Protein AF-A0A4Y3QQE5-F1 (afdb_monomer)

Organism: Microbacterium testaceum (NCBI:txid2033)

Foldseek 3Di:
DVVVVVVVVVVVVVVVVVPPPPPPDDPVNVVVVVVLVCLVVLNDWDWDWDADPPPRDTPDIDTASWHWDDDDQKIWIWHDPDPQFIWIWMWGDDPVDIDIDTDDGGDRDDPPDDDDDDDDDDPPPDDDDDDDDD

Radius of gyration: 28.31 Å; Cα contacts (8 Å, |Δi|>4): 143; chains: 1; bounding box: 51×62×98 Å

Structure (mmCIF, N/CA/C/O backbone):
data_AF-A0A4Y3QQE5-F1
#
_entry.id   AF-A0A4Y3QQE5-F1
#
loop_
_atom_site.group_PDB
_atom_site.id
_atom_site.type_symbol
_atom_site.label_atom_id
_atom_site.label_alt_id
_atom_site.label_comp_id
_atom_site.label_asym_id
_atom_site.label_entity_id
_atom_site.label_seq_id
_atom_site.pdbx_PDB_ins_code
_atom_site.Cartn_x
_atom_site.Cartn_y
_atom_site.Cartn_z
_atom_site.occupancy
_atom_site.B_iso_or_equiv
_atom_site.auth_seq_id
_atom_site.auth_comp_id
_atom_site.auth_asym_id
_atom_site.auth_atom_id
_atom_site.pdbx_PDB_model_num
ATOM 1 N N . MET A 1 1 ? 15.445 -38.965 51.212 1.00 48.59 1 MET A N 1
ATOM 2 C CA . MET A 1 1 ? 15.054 -37.531 51.190 1.00 48.59 1 MET A CA 1
ATOM 3 C C . MET A 1 1 ? 15.769 -36.702 50.118 1.00 48.59 1 MET A C 1
ATOM 5 O O . MET A 1 1 ? 15.075 -35.982 49.421 1.00 48.59 1 MET A O 1
ATOM 9 N N . LYS A 1 2 ? 17.092 -36.829 49.907 1.00 47.38 2 LYS A N 1
ATOM 10 C CA . LYS A 1 2 ? 17.866 -36.005 48.943 1.00 47.38 2 LYS A CA 1
ATOM 11 C C . LYS A 1 2 ? 17.430 -36.105 47.463 1.00 47.38 2 LYS A C 1
ATOM 13 O O . LYS A 1 2 ? 17.567 -35.138 46.723 1.00 47.38 2 LYS A O 1
ATOM 18 N N . THR A 1 3 ? 16.889 -37.243 47.025 1.00 49.03 3 THR A N 1
ATOM 19 C CA . THR A 1 3 ? 16.492 -37.480 45.620 1.00 49.03 3 THR A CA 1
ATOM 20 C C . THR A 1 3 ? 15.175 -36.794 45.242 1.00 49.03 3 THR A C 1
ATOM 22 O O . THR A 1 3 ? 15.044 -36.302 44.128 1.00 49.03 3 THR A O 1
ATOM 25 N N . ARG A 1 4 ? 14.225 -36.675 46.184 1.00 51.00 4 ARG A N 1
ATOM 26 C CA . ARG A 1 4 ? 12.949 -35.965 45.967 1.00 51.00 4 ARG A CA 1
ATOM 27 C C . ARG A 1 4 ? 13.154 -34.448 45.847 1.00 51.00 4 ARG A C 1
ATOM 29 O O . ARG A 1 4 ? 12.500 -33.808 45.036 1.00 51.00 4 ARG A O 1
ATOM 36 N N . THR A 1 5 ? 14.133 -33.899 46.570 1.00 51.34 5 THR A N 1
ATOM 37 C CA . THR A 1 5 ? 14.541 -32.486 46.482 1.00 51.34 5 THR A CA 1
ATOM 38 C C . THR A 1 5 ? 15.131 -32.130 45.110 1.00 51.34 5 THR A C 1
ATOM 40 O O . THR A 1 5 ? 14.881 -31.043 44.603 1.00 51.34 5 THR A O 1
ATOM 43 N N . ARG A 1 6 ? 15.870 -33.051 44.467 1.00 51.97 6 ARG A N 1
ATOM 44 C CA . ARG A 1 6 ? 16.460 -32.833 43.129 1.00 51.97 6 ARG A CA 1
ATOM 45 C C . ARG A 1 6 ? 15.426 -32.856 41.997 1.00 51.97 6 ARG A C 1
ATOM 47 O O . ARG A 1 6 ? 15.574 -32.103 41.041 1.00 51.97 6 ARG A O 1
ATOM 54 N N . ILE A 1 7 ? 14.380 -33.676 42.128 1.00 57.41 7 ILE A N 1
ATOM 55 C CA . ILE A 1 7 ? 13.260 -33.744 41.169 1.00 57.41 7 ILE A CA 1
ATOM 56 C C . ILE A 1 7 ? 12.373 -32.493 41.283 1.00 57.41 7 ILE A C 1
ATOM 58 O O . ILE A 1 7 ? 11.970 -31.916 40.278 1.00 57.41 7 ILE A O 1
ATOM 62 N N . ALA A 1 8 ? 12.133 -32.008 42.505 1.00 55.97 8 ALA A N 1
ATOM 63 C CA . ALA A 1 8 ? 11.410 -30.754 42.719 1.00 55.97 8 ALA A CA 1
ATOM 64 C C . ALA A 1 8 ? 12.169 -29.536 42.152 1.00 55.97 8 ALA A C 1
ATOM 66 O O . ALA A 1 8 ? 11.562 -28.658 41.545 1.00 55.97 8 ALA A O 1
ATOM 67 N N . ALA A 1 9 ? 13.501 -29.510 42.285 1.00 55.84 9 ALA A N 1
ATOM 68 C CA . ALA A 1 9 ? 14.339 -28.431 41.759 1.00 55.84 9 ALA A CA 1
ATOM 69 C C . ALA A 1 9 ? 14.387 -28.384 40.218 1.00 55.84 9 ALA A C 1
ATOM 71 O O . ALA A 1 9 ? 14.495 -27.307 39.641 1.00 55.84 9 ALA A O 1
ATOM 72 N N . THR A 1 10 ? 14.269 -29.531 39.541 1.00 57.06 10 THR A N 1
ATOM 73 C CA . THR A 1 10 ? 14.246 -29.603 38.067 1.00 57.06 10 THR A CA 1
ATOM 74 C C . THR A 1 10 ? 12.882 -29.227 37.486 1.00 57.06 10 THR A C 1
ATOM 76 O O . THR A 1 10 ? 12.829 -28.528 36.478 1.00 57.06 10 THR A O 1
ATOM 79 N N . LEU A 1 11 ? 11.779 -29.588 38.149 1.00 55.69 11 LEU A N 1
ATOM 80 C CA . LEU A 1 11 ? 10.429 -29.155 37.756 1.00 55.69 11 LEU A CA 1
ATOM 81 C C . LEU A 1 11 ? 10.204 -27.648 37.965 1.00 55.69 11 LEU A C 1
ATOM 83 O O . LEU A 1 11 ? 9.584 -26.999 37.126 1.00 55.69 11 LEU A O 1
ATOM 87 N N . ALA A 1 12 ? 10.759 -27.071 39.035 1.00 56.34 12 ALA A N 1
ATOM 88 C CA . ALA A 1 12 ? 10.706 -25.627 39.267 1.00 56.34 12 ALA A CA 1
ATOM 89 C C . ALA A 1 12 ? 11.510 -24.833 38.218 1.00 56.34 12 ALA A C 1
ATOM 91 O O . ALA A 1 12 ? 11.073 -23.768 37.789 1.00 56.34 12 ALA A O 1
ATOM 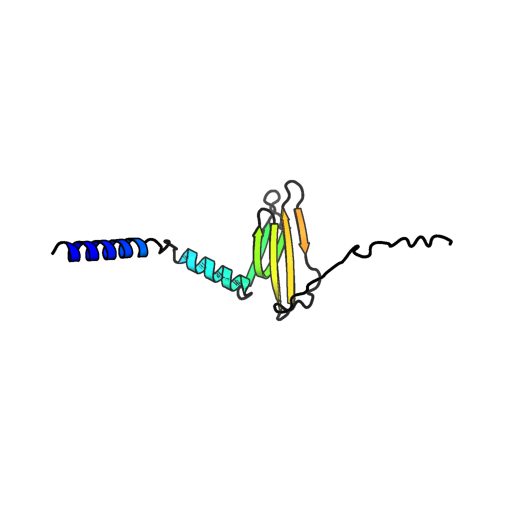92 N N . ALA A 1 13 ? 12.643 -25.366 37.748 1.00 55.91 13 ALA A N 1
ATOM 93 C CA . ALA A 1 13 ? 13.445 -24.730 36.702 1.00 55.91 13 ALA A CA 1
ATOM 94 C C . ALA A 1 13 ? 12.735 -24.707 35.332 1.00 55.91 13 ALA A C 1
ATOM 96 O O . ALA A 1 13 ? 12.831 -23.710 34.620 1.00 55.91 13 ALA A O 1
ATOM 97 N N . LEU A 1 14 ? 11.967 -25.750 34.978 1.00 56.00 14 LEU A N 1
ATOM 98 C CA . LEU A 1 14 ? 11.159 -25.749 33.748 1.00 56.00 14 LEU A CA 1
ATOM 99 C C . LEU A 1 14 ? 9.959 -24.790 33.815 1.00 56.00 14 LEU A C 1
ATOM 101 O O . LEU A 1 14 ? 9.607 -24.193 32.800 1.00 56.00 14 LEU A O 1
ATOM 105 N N . ALA A 1 15 ? 9.353 -24.598 34.990 1.00 55.66 15 ALA A N 1
ATOM 106 C CA . ALA A 1 15 ? 8.249 -23.649 35.157 1.00 55.66 15 ALA A CA 1
ATOM 107 C C . ALA A 1 15 ? 8.706 -22.183 35.011 1.00 55.66 15 ALA A C 1
ATOM 109 O O . ALA A 1 15 ? 7.985 -21.364 34.445 1.00 55.66 15 ALA A O 1
ATOM 110 N N . VAL A 1 16 ? 9.929 -21.862 35.451 1.00 56.16 16 VAL A N 1
ATOM 111 C CA . VAL A 1 16 ? 10.531 -20.526 35.280 1.00 56.16 16 VAL A CA 1
ATOM 112 C C . VAL A 1 16 ? 10.948 -20.270 33.824 1.00 56.16 16 VAL A C 1
ATOM 114 O O . VAL A 1 16 ? 10.858 -19.138 33.356 1.00 56.16 16 VAL A O 1
ATOM 117 N N . LEU A 1 17 ? 11.319 -21.312 33.071 1.00 54.72 17 LEU A N 1
ATOM 118 C CA . LEU A 1 17 ? 11.612 -21.216 31.632 1.00 54.72 17 LEU A CA 1
ATOM 119 C C . LEU A 1 17 ? 10.350 -21.114 30.752 1.00 54.72 17 LEU A C 1
ATOM 121 O O . LEU A 1 17 ? 10.425 -20.564 29.657 1.00 54.72 17 LEU A O 1
ATOM 125 N N . GLY A 1 18 ? 9.192 -21.596 31.219 1.00 54.88 18 GLY A N 1
ATOM 126 C CA . GLY A 1 18 ? 7.922 -21.516 30.481 1.00 54.88 18 GLY A CA 1
ATOM 127 C C . GLY A 1 18 ? 7.205 -20.161 30.572 1.00 54.88 18 GLY A C 1
ATOM 128 O O . GLY A 1 18 ? 6.457 -19.806 29.666 1.00 54.88 18 GLY A O 1
ATOM 129 N N . GLY A 1 19 ? 7.439 -19.385 31.638 1.00 54.16 19 GLY A N 1
ATOM 130 C CA . GLY A 1 19 ? 6.768 -18.095 31.868 1.00 54.16 19 GLY A CA 1
ATOM 131 C C . GLY A 1 19 ? 7.393 -16.887 31.157 1.00 54.16 19 GLY A C 1
ATOM 132 O O . GLY A 1 19 ? 6.784 -15.823 31.124 1.00 54.16 19 GLY A O 1
ATOM 133 N N . GLY A 1 20 ? 8.594 -17.028 30.586 1.00 51.78 20 GLY A N 1
ATOM 134 C CA . GLY A 1 20 ? 9.359 -15.917 30.001 1.00 51.78 20 GLY A CA 1
ATOM 135 C C . GLY A 1 20 ? 9.008 -15.540 28.555 1.00 51.78 20 GLY A C 1
ATOM 136 O O . GLY A 1 20 ? 9.614 -14.619 28.019 1.00 51.78 20 GLY A O 1
ATOM 137 N N . LEU A 1 21 ? 8.067 -16.240 27.908 1.00 52.75 21 LEU A N 1
ATOM 138 C CA . LEU A 1 21 ? 7.743 -16.055 26.482 1.00 52.75 21 LEU A CA 1
ATOM 139 C C . LEU A 1 21 ? 6.382 -15.397 26.218 1.00 52.75 21 LEU A C 1
ATOM 141 O O . LEU A 1 21 ? 6.013 -15.222 25.057 1.00 52.75 21 LEU A O 1
ATOM 145 N N . ALA A 1 22 ? 5.650 -14.975 27.254 1.00 59.53 22 ALA A N 1
ATOM 146 C CA . ALA A 1 22 ? 4.577 -14.005 27.065 1.00 59.53 22 ALA A CA 1
ATOM 147 C C . ALA A 1 22 ? 5.227 -12.645 26.778 1.00 59.53 22 ALA A C 1
ATOM 149 O O . ALA A 1 22 ? 5.413 -11.825 27.673 1.00 59.53 22 ALA A O 1
ATOM 150 N N . ALA A 1 23 ? 5.661 -12.445 25.531 1.00 59.03 23 ALA A N 1
ATOM 151 C CA . ALA A 1 23 ? 6.085 -11.146 25.043 1.00 59.03 23 ALA A CA 1
ATOM 152 C C . ALA A 1 23 ? 4.983 -10.142 25.409 1.00 59.03 23 ALA A C 1
ATOM 154 O O . ALA A 1 23 ? 3.831 -10.342 25.025 1.00 59.03 23 ALA A O 1
ATOM 155 N N . CYS A 1 24 ? 5.314 -9.122 26.204 1.00 67.50 24 CYS A N 1
ATOM 156 C CA . CYS A 1 24 ? 4.385 -8.076 26.619 1.00 67.50 24 CYS A CA 1
ATOM 157 C C . CYS A 1 24 ? 3.888 -7.311 25.387 1.00 67.50 24 CYS A C 1
ATOM 159 O O . CYS A 1 24 ? 4.445 -6.276 25.035 1.00 67.50 24 CYS A O 1
ATOM 161 N N . SER A 1 25 ? 2.871 -7.830 24.704 1.00 77.56 25 SER A N 1
ATOM 162 C CA . SER A 1 25 ? 2.162 -7.092 23.673 1.00 77.56 25 SER A CA 1
ATOM 163 C C . SER A 1 25 ? 0.972 -6.405 24.306 1.00 77.56 25 SER A C 1
ATOM 165 O O . SER A 1 25 ? 0.201 -7.040 25.025 1.00 77.56 25 SER A O 1
ATOM 167 N N . THR A 1 26 ? 0.822 -5.123 24.029 1.00 90.69 26 THR A N 1
ATOM 168 C CA . THR A 1 26 ? -0.334 -4.353 24.468 1.00 90.69 26 THR A CA 1
ATOM 169 C C . THR A 1 26 ? -1.583 -4.774 23.689 1.00 90.69 26 THR A C 1
ATOM 171 O O . THR A 1 26 ? -1.497 -5.365 22.604 1.00 90.69 26 THR A O 1
ATOM 174 N N . ASP A 1 27 ? -2.766 -4.437 24.203 1.00 91.12 27 ASP A N 1
ATOM 175 C CA . ASP A 1 27 ? -4.018 -4.616 23.456 1.00 91.12 27 ASP A CA 1
ATOM 176 C C . ASP A 1 27 ? -3.972 -3.879 22.106 1.00 91.12 27 ASP A C 1
ATOM 178 O O . ASP A 1 27 ? -4.475 -4.381 21.101 1.00 91.12 27 ASP A O 1
ATOM 182 N N . ALA A 1 28 ? -3.289 -2.729 22.058 1.00 92.62 28 ALA A N 1
ATOM 183 C CA . ALA A 1 28 ? -3.074 -1.962 20.836 1.00 92.62 28 ALA A CA 1
ATOM 184 C C . ALA A 1 28 ? -2.216 -2.722 19.809 1.00 92.62 28 ALA A C 1
ATOM 186 O O . ALA A 1 28 ? -2.557 -2.733 18.627 1.00 92.62 28 ALA A O 1
ATOM 187 N N . ASP A 1 29 ? -1.157 -3.414 20.242 1.00 92.56 29 ASP A N 1
ATOM 188 C CA . ASP A 1 29 ? -0.331 -4.236 19.345 1.00 92.56 29 ASP A CA 1
ATOM 189 C C . ASP A 1 29 ? -1.139 -5.391 18.746 1.00 92.56 29 ASP A C 1
ATOM 191 O O . ASP A 1 29 ? -1.007 -5.721 17.566 1.00 92.56 29 ASP A O 1
ATOM 195 N N . THR A 1 30 ? -2.008 -6.002 19.553 1.00 91.75 30 THR A N 1
ATOM 196 C CA . THR A 1 30 ? -2.894 -7.080 19.100 1.00 91.75 30 THR A CA 1
ATOM 197 C C . THR A 1 30 ? -3.940 -6.565 18.117 1.00 91.75 30 THR A C 1
ATOM 199 O O . THR A 1 30 ? -4.115 -7.157 17.053 1.00 91.75 30 THR A O 1
ATOM 202 N N . ALA A 1 31 ? -4.578 -5.432 18.413 1.00 93.12 31 ALA A N 1
ATOM 203 C CA . ALA A 1 31 ? -5.518 -4.793 17.498 1.00 93.12 31 ALA A CA 1
ATOM 204 C C . ALA A 1 31 ? -4.850 -4.412 16.166 1.00 93.12 31 ALA A C 1
ATOM 206 O O . ALA A 1 31 ? -5.394 -4.704 15.104 1.00 93.12 31 ALA A O 1
ATOM 207 N N . SER A 1 32 ? -3.647 -3.833 16.214 1.00 94.00 32 SER A N 1
ATOM 208 C CA . SER A 1 32 ? -2.869 -3.462 15.027 1.00 94.00 32 SER A CA 1
ATOM 209 C C . SER A 1 32 ? -2.579 -4.671 14.129 1.00 94.00 32 SER A C 1
ATOM 211 O O . SER A 1 32 ? -2.864 -4.637 12.930 1.00 94.00 32 SER A O 1
ATOM 213 N N . ARG A 1 33 ? -2.112 -5.788 14.707 1.00 93.00 33 ARG A N 1
ATOM 214 C CA . ARG A 1 33 ? -1.870 -7.040 13.966 1.00 93.00 33 ARG A CA 1
ATOM 215 C C . ARG A 1 33 ? -3.143 -7.628 13.358 1.00 93.00 33 ARG A C 1
ATOM 217 O O . ARG A 1 33 ? -3.113 -8.103 12.223 1.00 93.00 33 ARG A O 1
ATOM 224 N N . ASN A 1 34 ? -4.258 -7.576 14.082 1.00 94.44 34 ASN A N 1
ATOM 225 C CA . ASN A 1 34 ? -5.541 -8.066 13.580 1.00 94.44 34 ASN A CA 1
ATOM 226 C C . ASN A 1 34 ? -6.045 -7.217 12.406 1.00 94.44 34 ASN A C 1
ATOM 228 O O . ASN A 1 34 ? -6.480 -7.771 11.402 1.00 94.44 34 ASN A O 1
ATOM 232 N N . ILE A 1 35 ? -5.931 -5.886 12.492 1.00 94.50 35 ILE A N 1
ATOM 233 C CA . ILE A 1 35 ? -6.289 -4.972 11.397 1.00 94.50 35 ILE A CA 1
ATOM 234 C C . ILE A 1 35 ? -5.395 -5.212 10.179 1.00 94.50 35 ILE A C 1
ATOM 236 O O . ILE A 1 35 ? -5.900 -5.240 9.061 1.00 94.50 35 ILE A O 1
ATOM 240 N N . ALA A 1 36 ? -4.088 -5.405 10.381 1.00 93.19 36 ALA A N 1
ATOM 241 C CA . ALA A 1 36 ? -3.172 -5.742 9.296 1.00 93.19 36 ALA A CA 1
ATOM 242 C C . ALA A 1 36 ? -3.592 -7.052 8.611 1.00 93.19 36 ALA A C 1
ATOM 244 O O . ALA A 1 36 ? -3.776 -7.074 7.401 1.00 93.19 36 ALA A O 1
ATOM 245 N N . THR A 1 37 ? -3.863 -8.101 9.391 1.00 94.88 37 THR A N 1
ATOM 246 C CA . THR A 1 37 ? -4.336 -9.394 8.869 1.00 94.88 37 THR A CA 1
ATOM 247 C C . THR A 1 37 ? -5.647 -9.245 8.088 1.00 94.88 37 THR A C 1
ATOM 249 O O . THR A 1 37 ? -5.770 -9.762 6.983 1.00 94.88 37 THR A O 1
ATOM 252 N N . ALA A 1 38 ? -6.616 -8.494 8.613 1.00 95.06 38 ALA A N 1
ATOM 253 C CA . ALA A 1 38 ? -7.884 -8.234 7.933 1.00 95.06 38 ALA A CA 1
ATOM 254 C C . ALA A 1 38 ? -7.705 -7.408 6.641 1.00 95.06 38 ALA A C 1
ATOM 256 O O . ALA A 1 38 ? -8.426 -7.605 5.662 1.00 95.06 38 ALA A O 1
ATOM 257 N N . ALA A 1 39 ? -6.737 -6.488 6.608 1.00 94.12 39 ALA A N 1
ATOM 258 C CA . ALA A 1 39 ? -6.417 -5.718 5.410 1.00 94.12 39 ALA A CA 1
ATOM 259 C C . ALA A 1 39 ? -5.816 -6.596 4.300 1.00 94.12 39 ALA A C 1
ATOM 261 O O . ALA A 1 39 ? -6.226 -6.449 3.149 1.00 94.12 39 ALA A O 1
ATOM 262 N N . GLU A 1 40 ? -4.942 -7.549 4.646 1.00 94.06 40 GLU A N 1
ATOM 263 C CA . GLU A 1 40 ? -4.416 -8.551 3.702 1.00 94.06 40 GLU A CA 1
ATOM 264 C C . GLU A 1 40 ? -5.525 -9.437 3.113 1.00 94.06 40 GLU A C 1
ATOM 266 O O . GLU A 1 40 ? -5.471 -9.834 1.952 1.00 94.06 40 GLU A O 1
ATOM 271 N N . GLN A 1 41 ? -6.598 -9.663 3.875 1.00 93.19 41 GLN A N 1
ATOM 272 C CA . GLN A 1 41 ? -7.794 -10.378 3.420 1.00 93.19 41 GLN A CA 1
ATOM 273 C C . GLN A 1 41 ? -8.814 -9.481 2.687 1.00 93.19 41 GLN A C 1
ATOM 275 O O . GLN A 1 41 ? -9.912 -9.932 2.352 1.00 93.19 41 GLN A O 1
ATOM 280 N N . PHE A 1 42 ? -8.474 -8.217 2.405 1.00 94.12 42 PHE A N 1
ATOM 281 C CA . PHE A 1 42 ? -9.350 -7.228 1.764 1.00 94.12 42 PHE A CA 1
ATOM 282 C C . PHE A 1 42 ? -10.667 -6.958 2.527 1.00 94.12 42 PHE A C 1
ATOM 284 O O . PHE A 1 42 ? -11.712 -6.666 1.931 1.00 94.12 42 PHE A O 1
ATOM 291 N N . GLU A 1 43 ? -10.644 -7.033 3.857 1.00 93.62 43 GLU A N 1
ATOM 292 C CA . GLU A 1 43 ? -11.811 -6.775 4.715 1.00 93.62 43 GLU A CA 1
ATOM 293 C C . GLU A 1 43 ? -11.894 -5.314 5.181 1.00 93.62 43 GLU A C 1
ATOM 295 O O . GLU A 1 43 ? -12.960 -4.844 5.57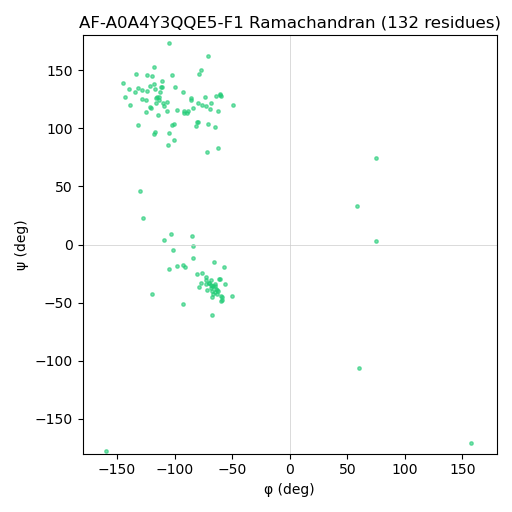5 1.00 93.62 43 GLU A O 1
ATOM 300 N N . VAL A 1 44 ? -10.785 -4.575 5.090 1.00 93.75 44 VAL A N 1
ATOM 301 C CA . VAL A 1 44 ? -10.654 -3.208 5.611 1.00 93.75 44 VAL A CA 1
ATOM 302 C C . VAL A 1 44 ? -10.644 -2.197 4.470 1.00 93.75 44 VAL A C 1
ATOM 304 O O . VAL A 1 44 ? -9.773 -2.253 3.606 1.00 93.75 44 VAL A O 1
ATOM 307 N N . GLN A 1 45 ? -11.573 -1.239 4.491 1.00 94.00 45 GLN A N 1
ATOM 308 C CA . GLN A 1 45 ? -11.550 -0.079 3.594 1.00 94.00 45 GLN A CA 1
ATOM 309 C C . GLN A 1 45 ? -10.455 0.900 4.042 1.00 94.00 45 GLN A C 1
ATOM 311 O O . GLN A 1 45 ? -10.417 1.300 5.206 1.00 94.00 45 GLN A O 1
ATOM 316 N N . ARG A 1 46 ? -9.566 1.290 3.126 1.00 92.94 46 ARG A N 1
ATOM 317 C CA . ARG A 1 46 ? -8.428 2.175 3.384 1.00 92.94 46 ARG A CA 1
ATOM 318 C C . ARG A 1 46 ? -8.337 3.246 2.304 1.00 92.94 46 ARG A C 1
ATOM 320 O O . ARG A 1 46 ? -8.603 2.995 1.131 1.00 92.94 46 ARG A O 1
ATOM 327 N N . THR A 1 47 ? -7.890 4.419 2.723 1.00 91.12 47 THR A N 1
ATOM 328 C CA . THR A 1 47 ? -7.430 5.483 1.834 1.00 91.12 47 THR A CA 1
ATOM 329 C C . THR A 1 47 ? -5.942 5.656 2.081 1.00 91.12 47 THR A C 1
ATOM 331 O O . THR A 1 47 ? -5.515 5.843 3.221 1.00 91.12 47 THR A O 1
ATOM 334 N N . ILE A 1 48 ? -5.150 5.549 1.024 1.00 89.19 48 ILE A N 1
ATOM 335 C CA . ILE A 1 48 ? -3.697 5.657 1.050 1.00 89.19 48 ILE A CA 1
ATOM 336 C C . ILE A 1 48 ? -3.331 6.886 0.233 1.00 89.19 48 ILE A C 1
ATOM 338 O O . ILE A 1 48 ? -3.678 6.979 -0.943 1.00 89.19 48 ILE A O 1
ATOM 342 N N . VAL A 1 49 ? -2.634 7.824 0.869 1.00 87.19 49 VAL A N 1
ATOM 343 C CA . VAL A 1 49 ? -2.203 9.080 0.254 1.00 87.19 4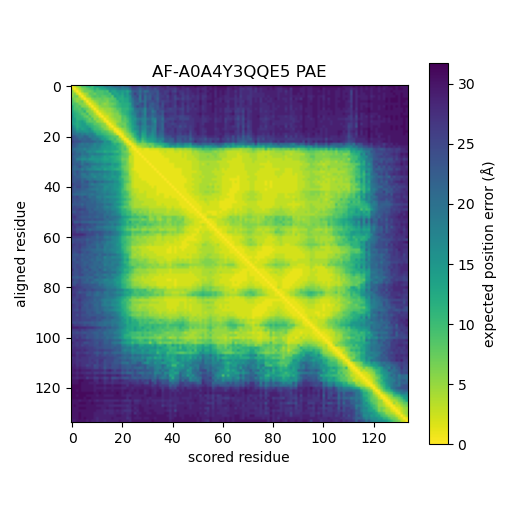9 VAL A CA 1
ATOM 344 C C . VAL A 1 49 ? -0.695 9.193 0.421 1.00 87.19 49 VAL A C 1
ATOM 346 O O . VAL A 1 49 ? -0.194 9.286 1.540 1.00 87.19 49 VAL A O 1
ATOM 349 N N . GLY A 1 50 ? 0.032 9.154 -0.691 1.00 83.69 50 GLY A N 1
ATOM 350 C CA . GLY A 1 50 ? 1.446 9.501 -0.727 1.00 83.69 50 GLY A CA 1
ATOM 351 C C . GLY A 1 50 ? 1.587 11.004 -0.906 1.00 83.69 50 GLY A C 1
ATOM 352 O O . GLY A 1 50 ? 1.010 11.577 -1.830 1.00 83.69 50 GLY A O 1
ATOM 353 N N . ILE A 1 51 ? 2.338 11.638 -0.012 1.00 83.56 51 ILE A N 1
ATOM 354 C CA . ILE A 1 51 ? 2.578 13.080 -0.017 1.00 83.56 51 ILE A CA 1
ATOM 355 C C . ILE A 1 51 ? 4.070 13.312 -0.229 1.00 83.56 51 ILE A C 1
ATOM 357 O O . ILE A 1 51 ? 4.906 12.681 0.423 1.00 83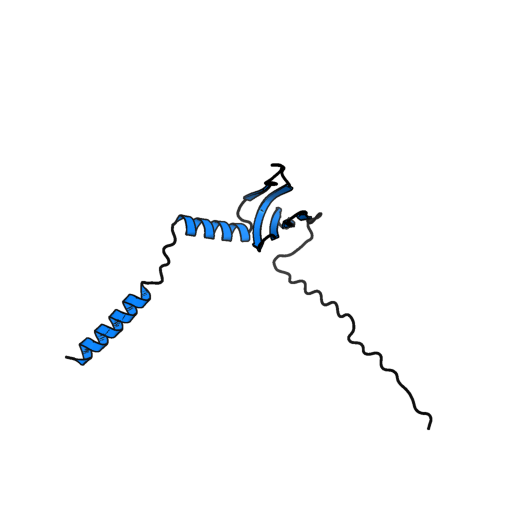.56 51 ILE A O 1
ATOM 361 N N . ASN A 1 52 ? 4.415 14.234 -1.123 1.00 80.00 52 ASN A N 1
ATOM 362 C CA . ASN A 1 52 ? 5.782 14.708 -1.260 1.00 80.00 52 ASN A CA 1
ATOM 363 C C . ASN A 1 52 ? 6.157 15.542 -0.026 1.00 80.00 52 ASN A C 1
ATOM 365 O O . ASN A 1 52 ? 5.583 16.602 0.206 1.00 80.00 52 ASN A O 1
ATOM 369 N N . GLY A 1 53 ? 7.145 15.092 0.751 1.00 79.75 53 GLY A N 1
ATOM 370 C CA . GLY A 1 53 ? 7.578 15.795 1.963 1.00 79.75 53 GLY A CA 1
ATOM 371 C C . GLY A 1 53 ? 8.220 17.171 1.725 1.00 79.75 53 GLY A C 1
ATOM 372 O O . GLY A 1 53 ? 8.346 17.936 2.675 1.00 79.75 53 GLY A O 1
ATOM 373 N N . ILE A 1 54 ? 8.622 17.491 0.489 1.00 84.44 54 ILE A N 1
ATOM 374 C CA . ILE A 1 54 ? 9.227 18.778 0.116 1.00 84.44 54 ILE A CA 1
ATOM 375 C C . ILE A 1 54 ? 8.157 19.758 -0.379 1.00 84.44 54 ILE A C 1
ATOM 377 O O . ILE A 1 54 ? 8.098 20.885 0.105 1.00 84.44 54 ILE A O 1
ATOM 381 N N . THR A 1 55 ? 7.315 19.351 -1.338 1.00 87.19 55 THR A N 1
ATOM 382 C CA . THR A 1 55 ? 6.314 20.249 -1.952 1.00 87.19 55 THR A CA 1
ATOM 383 C C . THR A 1 55 ? 4.956 20.227 -1.248 1.00 87.19 55 THR A C 1
ATOM 385 O O . THR A 1 55 ? 4.169 21.154 -1.415 1.00 87.19 55 THR A O 1
ATOM 388 N N . GLY A 1 56 ? 4.663 19.189 -0.457 1.00 82.12 56 GLY A N 1
ATOM 389 C CA . GLY A 1 56 ? 3.349 18.961 0.155 1.00 82.12 56 GLY A CA 1
ATOM 390 C C . GLY A 1 56 ? 2.285 18.444 -0.820 1.00 82.12 56 GLY A C 1
ATOM 391 O O . GLY A 1 56 ? 1.131 18.267 -0.434 1.00 82.12 56 GLY A O 1
ATOM 392 N N . GLU A 1 57 ? 2.648 18.194 -2.078 1.00 83.81 57 GLU A N 1
ATOM 393 C CA . GLU A 1 57 ? 1.718 17.727 -3.104 1.00 83.81 57 GLU A CA 1
ATOM 394 C C . GLU A 1 57 ? 1.407 16.235 -2.956 1.00 83.81 57 GLU A C 1
ATOM 396 O O . GLU A 1 57 ? 2.239 15.439 -2.513 1.00 83.81 57 GLU A O 1
ATOM 401 N N . THR A 1 58 ? 0.199 15.841 -3.364 1.00 82.06 58 THR A N 1
ATOM 402 C CA . THR A 1 58 ? -0.194 14.428 -3.420 1.00 82.06 58 THR A CA 1
ATOM 403 C C . THR A 1 58 ? 0.445 13.766 -4.635 1.00 82.06 58 THR A C 1
ATOM 405 O O . THR A 1 58 ? 0.188 14.161 -5.769 1.00 82.06 58 THR A O 1
ATOM 408 N N . THR A 1 59 ? 1.261 12.744 -4.397 1.00 77.94 59 THR A N 1
ATOM 4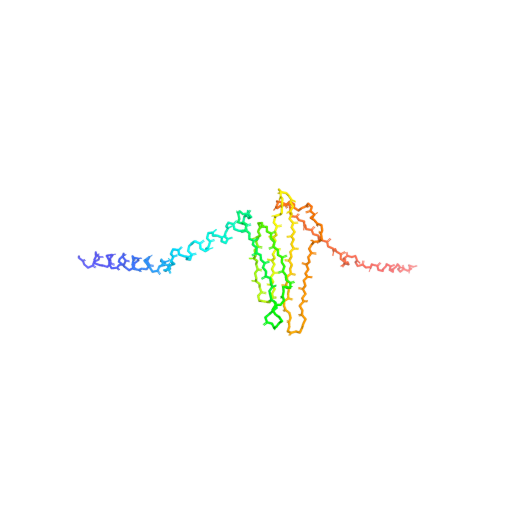09 C CA . THR A 1 59 ? 1.979 11.988 -5.434 1.00 77.94 59 THR A CA 1
ATOM 410 C C . THR A 1 59 ? 1.370 10.618 -5.696 1.00 77.94 59 THR A C 1
ATOM 412 O O . THR A 1 59 ? 1.578 10.042 -6.762 1.00 77.94 59 THR A O 1
ATOM 415 N N . PHE A 1 60 ? 0.612 10.089 -4.737 1.00 81.94 60 PHE A N 1
ATOM 416 C CA . PHE A 1 60 ? -0.041 8.793 -4.838 1.00 81.94 60 PHE A CA 1
ATOM 417 C C . PHE A 1 60 ? -1.388 8.828 -4.124 1.00 81.94 60 PHE A C 1
ATOM 419 O O . PHE A 1 60 ? -1.501 9.384 -3.033 1.00 81.94 60 PHE A O 1
ATOM 426 N N . PHE A 1 61 ? -2.401 8.212 -4.724 1.00 83.69 61 PHE A N 1
ATOM 427 C CA . PHE A 1 61 ? -3.713 8.060 -4.117 1.00 83.69 61 PHE A CA 1
ATOM 428 C C . PHE A 1 61 ? -4.291 6.697 -4.484 1.00 83.69 61 PHE A C 1
ATOM 430 O O . PHE A 1 61 ? -4.394 6.357 -5.662 1.00 83.69 61 PHE A O 1
ATOM 437 N N . ALA A 1 62 ? -4.700 5.938 -3.475 1.00 83.94 62 ALA A N 1
ATOM 438 C CA . ALA A 1 62 ? -5.476 4.723 -3.651 1.00 83.94 62 ALA A CA 1
ATOM 439 C C . ALA A 1 62 ? -6.561 4.651 -2.579 1.00 83.94 62 ALA A C 1
ATOM 441 O O . ALA A 1 62 ? -6.302 4.857 -1.396 1.00 83.94 62 ALA A O 1
ATOM 442 N N . GLU A 1 63 ? -7.778 4.331 -2.993 1.00 86.81 63 GLU A N 1
ATOM 443 C CA . GLU A 1 63 ? -8.908 4.118 -2.099 1.00 86.81 63 GLU A CA 1
ATOM 444 C C . GLU A 1 63 ? -9.555 2.781 -2.434 1.00 86.81 63 GLU A C 1
ATOM 446 O O . GLU A 1 63 ? -9.783 2.476 -3.602 1.00 86.81 63 GLU A O 1
ATOM 451 N N . GLY A 1 64 ? -9.839 1.970 -1.423 1.00 89.06 64 GLY A N 1
ATOM 452 C CA . GLY A 1 64 ? -10.423 0.650 -1.613 1.00 89.06 64 GLY A CA 1
ATOM 453 C C . GLY A 1 64 ? -10.137 -0.261 -0.434 1.00 89.06 64 GLY A C 1
ATOM 454 O O . GLY A 1 64 ? -9.595 0.158 0.590 1.00 89.06 64 GLY A O 1
ATOM 455 N N . ARG A 1 65 ? -10.455 -1.544 -0.583 1.00 93.81 65 ARG A N 1
ATOM 456 C CA . ARG A 1 65 ? -9.933 -2.560 0.332 1.00 93.81 65 ARG A CA 1
ATOM 457 C C . ARG A 1 65 ? -8.526 -2.891 -0.120 1.00 93.81 65 ARG A C 1
ATOM 459 O O . ARG A 1 65 ? -8.380 -3.514 -1.167 1.00 93.81 65 ARG A O 1
ATOM 466 N N . CYS A 1 66 ? -7.515 -2.420 0.601 1.00 93.69 66 CYS A N 1
ATOM 467 C CA . CYS A 1 66 ? -6.129 -2.498 0.145 1.00 93.69 66 CYS A CA 1
ATOM 468 C C . CYS A 1 66 ? -5.220 -3.210 1.153 1.00 93.69 66 CYS A C 1
ATOM 470 O O . CYS A 1 66 ? -5.202 -2.860 2.338 1.00 93.69 66 CYS A O 1
ATOM 472 N N . SER A 1 67 ? -4.430 -4.145 0.632 1.00 94.75 67 SER A N 1
ATOM 473 C CA . SER A 1 67 ? -3.191 -4.638 1.235 1.00 94.75 67 SER A CA 1
ATOM 474 C C . SER A 1 67 ? -2.071 -3.627 0.965 1.00 94.75 67 SER A C 1
ATOM 476 O O . SER A 1 67 ? -2.075 -2.938 -0.065 1.00 94.75 67 SER A O 1
ATOM 478 N N . PHE A 1 68 ? -1.144 -3.505 1.913 1.00 93.56 68 PHE A N 1
ATOM 479 C CA . PHE A 1 68 ? -0.001 -2.599 1.833 1.00 93.56 68 PHE A CA 1
ATOM 480 C C . PHE A 1 68 ? 1.244 -3.303 2.364 1.00 93.56 68 PHE A C 1
ATOM 482 O O . PHE A 1 68 ? 1.313 -3.648 3.543 1.00 93.56 68 PHE A O 1
ATOM 489 N N . GLU A 1 69 ? 2.252 -3.425 1.510 1.00 92.69 69 GLU A N 1
ATOM 490 C CA . GLU A 1 69 ? 3.565 -3.953 1.851 1.00 92.69 69 GLU A CA 1
ATOM 491 C C . GLU A 1 69 ? 4.634 -2.892 1.590 1.00 92.69 69 GLU A C 1
ATOM 493 O O . GLU A 1 69 ? 4.547 -2.106 0.644 1.00 92.69 69 GLU A O 1
ATOM 498 N N . SER A 1 70 ? 5.670 -2.868 2.426 1.00 92.25 70 SER A N 1
ATOM 499 C CA . SER A 1 70 ? 6.789 -1.942 2.271 1.00 92.25 70 SER A CA 1
ATOM 500 C C . SER A 1 70 ? 8.119 -2.659 2.437 1.00 92.25 70 SER A C 1
ATOM 502 O O . SER A 1 70 ? 8.332 -3.335 3.444 1.00 92.25 70 SER A O 1
ATOM 504 N N . GLU A 1 71 ? 9.038 -2.432 1.506 1.00 93.06 71 GLU A N 1
ATOM 505 C CA . GLU A 1 71 ? 10.410 -2.928 1.560 1.00 93.06 71 GLU A CA 1
ATOM 506 C C . GLU A 1 71 ? 11.379 -1.781 1.245 1.00 93.06 71 GLU A C 1
ATOM 508 O O . GLU A 1 71 ? 11.541 -1.351 0.100 1.00 93.06 71 GLU A O 1
ATOM 513 N N . GLY A 1 72 ? 12.015 -1.235 2.284 1.00 92.69 72 GLY A N 1
ATOM 514 C CA . GLY A 1 72 ? 12.929 -0.101 2.153 1.00 92.69 72 GLY A CA 1
ATOM 515 C C . GLY A 1 72 ? 12.241 1.137 1.572 1.00 92.69 72 GLY A C 1
ATOM 516 O O . GLY A 1 72 ? 11.487 1.816 2.261 1.00 92.69 72 GLY A O 1
ATOM 517 N N . ARG A 1 73 ? 12.529 1.441 0.302 1.00 90.00 73 ARG A N 1
ATOM 518 C CA . ARG A 1 73 ? 11.979 2.597 -0.434 1.00 90.00 73 ARG A CA 1
ATOM 519 C C . ARG A 1 73 ? 10.877 2.217 -1.424 1.00 90.00 73 ARG A C 1
ATOM 521 O O . ARG A 1 73 ? 10.492 3.039 -2.252 1.00 90.00 73 ARG A O 1
ATOM 528 N N . ARG A 1 74 ? 10.413 0.970 -1.377 1.00 90.94 74 ARG A N 1
ATOM 529 C CA . ARG A 1 74 ? 9.378 0.421 -2.246 1.00 90.94 74 ARG A CA 1
ATOM 530 C C . ARG A 1 74 ? 8.113 0.147 -1.439 1.00 90.94 74 ARG A C 1
ATOM 532 O O . ARG A 1 74 ? 8.187 -0.442 -0.365 1.00 90.94 74 ARG A O 1
ATOM 539 N N . PHE A 1 75 ? 6.972 0.523 -1.997 1.00 90.75 75 PHE A N 1
ATOM 540 C CA . PHE A 1 75 ? 5.645 0.262 -1.460 1.00 90.75 75 PHE A CA 1
ATOM 541 C C . PHE A 1 75 ? 4.811 -0.461 -2.505 1.00 90.75 75 PHE A C 1
ATOM 543 O O . PHE A 1 75 ? 4.633 0.047 -3.613 1.00 90.75 75 PHE A O 1
ATOM 550 N N . ASP A 1 76 ? 4.283 -1.617 -2.135 1.00 93.19 76 ASP A N 1
ATOM 551 C CA . ASP A 1 76 ? 3.400 -2.422 -2.962 1.00 93.19 76 ASP A CA 1
ATOM 552 C C . ASP A 1 76 ? 1.996 -2.346 -2.366 1.00 93.19 76 ASP A C 1
ATOM 554 O O . ASP A 1 76 ? 1.757 -2.727 -1.224 1.00 93.19 76 ASP A O 1
ATOM 558 N N . VAL A 1 77 ? 1.054 -1.835 -3.150 1.00 92.75 77 VAL A N 1
ATOM 559 C CA . VAL A 1 77 ? -0.337 -1.656 -2.744 1.00 92.75 77 VAL A CA 1
ATOM 560 C C . VAL A 1 77 ? -1.213 -2.461 -3.679 1.00 92.75 77 VAL A C 1
ATOM 562 O O . VAL A 1 77 ? -1.277 -2.183 -4.874 1.00 92.75 77 VAL A O 1
ATOM 565 N N . THR A 1 78 ? -1.919 -3.446 -3.143 1.00 93.06 78 THR A N 1
ATOM 566 C CA . THR A 1 78 ? -2.906 -4.206 -3.915 1.00 93.06 78 THR A CA 1
ATOM 567 C C . THR A 1 78 ? -4.280 -3.841 -3.399 1.00 93.06 78 THR A C 1
ATOM 569 O O . THR A 1 78 ? -4.549 -4.017 -2.216 1.00 93.06 78 THR A O 1
ATOM 572 N N . CYS A 1 79 ? -5.150 -3.335 -4.267 1.00 91.88 79 CYS A N 1
ATOM 573 C CA . CYS A 1 79 ? -6.496 -2.914 -3.896 1.00 91.88 79 CYS A CA 1
ATOM 574 C C . CYS A 1 79 ? -7.549 -3.740 -4.632 1.00 91.88 79 CYS A C 1
ATOM 576 O O . CYS A 1 79 ? -7.440 -3.970 -5.838 1.00 91.88 79 CYS A O 1
ATOM 578 N N . ARG A 1 80 ? -8.591 -4.129 -3.897 1.00 90.19 80 ARG A N 1
ATOM 579 C CA . ARG A 1 80 ? -9.827 -4.710 -4.415 1.00 90.19 80 ARG A CA 1
ATOM 580 C C . ARG A 1 80 ? -10.891 -3.616 -4.523 1.00 90.19 80 ARG A C 1
ATOM 582 O O . ARG A 1 80 ? -11.320 -3.069 -3.505 1.00 90.19 80 ARG A O 1
ATOM 589 N N . TYR A 1 81 ? -11.318 -3.323 -5.748 1.00 85.75 81 TYR A N 1
ATOM 590 C CA . TYR A 1 81 ? -12.336 -2.312 -6.072 1.00 85.75 81 TYR A CA 1
ATOM 591 C C . TYR A 1 81 ? -13.736 -2.916 -6.277 1.00 85.75 81 TYR A C 1
ATOM 593 O O . TYR A 1 81 ? -14.739 -2.219 -6.152 1.00 85.75 81 TYR A O 1
ATOM 601 N N . GLY A 1 82 ? -13.811 -4.227 -6.517 1.00 85.62 82 GLY A N 1
ATOM 602 C CA . GLY A 1 82 ? -15.038 -4.991 -6.743 1.00 85.62 82 GLY A CA 1
ATOM 603 C C . GLY A 1 82 ? -14.822 -6.488 -6.481 1.00 85.62 82 GLY A C 1
ATOM 604 O O . GLY A 1 82 ? -13.724 -6.876 -6.076 1.00 85.62 82 GLY A O 1
ATOM 605 N N . PRO A 1 83 ? -15.835 -7.354 -6.682 1.00 83.44 83 PRO A N 1
ATOM 606 C CA . PRO A 1 83 ? -15.739 -8.783 -6.378 1.00 83.44 83 PRO A CA 1
ATOM 607 C C . PRO A 1 83 ? -14.501 -9.463 -6.972 1.00 83.44 83 PRO A C 1
ATOM 609 O O . PRO A 1 83 ? -13.786 -10.123 -6.228 1.00 83.44 83 PRO A O 1
ATOM 612 N N . ASP A 1 84 ? -14.171 -9.180 -8.227 1.00 82.25 84 ASP A N 1
ATOM 613 C CA . ASP A 1 84 ? -13.010 -9.763 -8.914 1.00 82.25 84 ASP A CA 1
ATOM 614 C C . ASP A 1 84 ? -12.116 -8.679 -9.534 1.00 82.25 84 ASP A C 1
ATOM 616 O O . ASP A 1 84 ? -11.375 -8.905 -10.487 1.00 82.25 84 ASP A O 1
ATOM 620 N N . GLU A 1 85 ? -12.204 -7.460 -8.999 1.00 86.25 85 GLU A N 1
ATOM 621 C CA . GLU A 1 85 ? -11.498 -6.308 -9.540 1.00 86.25 85 GLU A CA 1
ATOM 622 C C . GLU A 1 85 ? -10.305 -5.942 -8.661 1.00 86.25 85 GLU A C 1
ATOM 624 O O . GLU A 1 85 ? -10.440 -5.211 -7.675 1.00 86.25 85 GLU A O 1
ATOM 629 N N . TYR A 1 86 ? -9.132 -6.442 -9.042 1.00 88.88 86 TYR A N 1
ATOM 630 C CA . TYR A 1 86 ? -7.877 -6.200 -8.342 1.00 88.88 86 TYR A CA 1
ATOM 631 C C . TYR A 1 86 ? -6.942 -5.343 -9.187 1.00 88.88 86 TYR A C 1
ATOM 633 O O . TYR A 1 86 ? -6.757 -5.585 -10.385 1.00 88.88 86 TYR A O 1
ATOM 641 N N . ARG A 1 87 ? -6.317 -4.353 -8.550 1.00 87.88 87 ARG A N 1
ATOM 642 C CA . ARG A 1 87 ? -5.255 -3.559 -9.170 1.00 87.88 87 ARG A CA 1
ATOM 643 C C . ARG A 1 87 ? -4.074 -3.456 -8.226 1.00 87.88 87 ARG A C 1
ATOM 645 O O . ARG A 1 87 ? -4.251 -3.195 -7.033 1.00 87.88 87 ARG A O 1
ATOM 652 N N . LYS A 1 88 ? -2.879 -3.652 -8.777 1.00 90.56 88 LYS A N 1
ATOM 653 C CA . LYS A 1 88 ? -1.625 -3.430 -8.065 1.00 90.56 88 LYS A CA 1
ATOM 654 C C . LYS A 1 88 ? -1.035 -2.075 -8.440 1.00 90.56 88 LYS A C 1
ATOM 656 O O . LYS A 1 88 ? -0.963 -1.709 -9.613 1.00 90.56 88 LYS A O 1
ATOM 661 N N . HIS A 1 89 ? -0.580 -1.373 -7.418 1.00 89.06 89 HIS A N 1
ATOM 662 C CA . HIS A 1 89 ? 0.165 -0.134 -7.502 1.00 89.06 89 HIS A CA 1
ATOM 663 C C . HIS A 1 89 ? 1.503 -0.341 -6.812 1.00 89.06 89 HIS A C 1
ATOM 665 O O . HIS A 1 89 ? 1.571 -0.951 -5.747 1.00 89.06 89 HIS A O 1
ATOM 671 N N . VAL A 1 90 ? 2.575 0.143 -7.417 1.00 90.06 90 VAL A N 1
ATOM 672 C CA . VAL A 1 90 ? 3.917 0.062 -6.848 1.00 90.06 90 VAL A CA 1
ATOM 673 C C . VAL A 1 90 ? 4.515 1.450 -6.869 1.00 90.06 90 VAL A C 1
ATOM 675 O O . VAL A 1 90 ? 4.615 2.060 -7.930 1.00 90.06 90 VAL A O 1
ATOM 678 N N . PHE A 1 91 ? 4.952 1.928 -5.715 1.00 88.38 91 PHE A N 1
ATOM 679 C CA . PHE A 1 91 ? 5.644 3.198 -5.588 1.00 88.38 91 PHE A CA 1
ATOM 680 C C . PHE A 1 91 ? 7.070 2.965 -5.100 1.00 88.38 91 PHE A C 1
ATOM 682 O O . PHE A 1 91 ? 7.286 2.306 -4.088 1.00 88.38 91 PHE A O 1
ATOM 689 N N . ILE A 1 92 ? 8.054 3.490 -5.823 1.00 88.50 92 ILE A N 1
ATOM 690 C CA . ILE A 1 92 ? 9.472 3.389 -5.487 1.00 88.50 92 ILE A CA 1
ATOM 691 C C . ILE A 1 92 ? 10.017 4.802 -5.344 1.00 88.50 92 ILE A C 1
ATOM 693 O O . ILE A 1 92 ? 10.034 5.575 -6.302 1.00 88.50 92 ILE A O 1
ATOM 697 N N . MET A 1 93 ? 10.496 5.129 -4.152 1.00 86.00 93 MET A N 1
ATOM 698 C CA . MET A 1 93 ? 11.141 6.403 -3.876 1.00 86.00 93 MET A CA 1
ATOM 699 C C . MET A 1 93 ? 12.621 6.319 -4.243 1.00 86.00 93 MET A C 1
ATOM 701 O O . MET A 1 93 ? 13.344 5.494 -3.690 1.00 86.00 93 MET A O 1
ATOM 705 N N . GLY A 1 94 ? 13.107 7.206 -5.101 1.00 83.62 94 GLY A N 1
ATOM 706 C CA . GLY A 1 94 ? 14.536 7.475 -5.284 1.00 83.62 94 GLY A CA 1
ATOM 707 C C . GLY A 1 94 ? 14.932 8.802 -4.640 1.00 83.62 94 GLY A C 1
ATOM 708 O O . GLY A 1 94 ? 14.089 9.516 -4.095 1.00 83.62 94 GLY A O 1
ATOM 709 N N . ASP A 1 95 ? 16.232 9.092 -4.612 1.00 82.50 95 ASP A N 1
ATOM 710 C CA . ASP A 1 95 ? 16.766 10.304 -3.969 1.00 82.50 95 ASP A CA 1
ATOM 711 C C . ASP A 1 95 ? 16.482 11.580 -4.755 1.00 82.50 95 ASP A C 1
ATOM 713 O O . ASP A 1 95 ? 16.420 12.653 -4.165 1.00 82.50 95 ASP A O 1
ATOM 717 N N . GLN A 1 96 ? 16.346 11.463 -6.073 1.00 74.81 96 GLN A N 1
ATOM 718 C CA . GLN A 1 96 ? 16.069 12.576 -6.982 1.00 74.81 96 GLN A CA 1
ATOM 719 C C . GLN A 1 96 ? 14.748 12.347 -7.725 1.00 74.81 96 GLN A C 1
ATOM 721 O O . GLN A 1 96 ? 13.920 13.248 -7.792 1.00 74.81 96 GLN A O 1
ATOM 726 N N . ASP A 1 97 ? 14.516 11.112 -8.181 1.00 75.12 97 ASP A N 1
ATOM 727 C CA . ASP A 1 97 ? 13.321 10.714 -8.928 1.00 75.12 97 ASP A CA 1
ATOM 728 C C . ASP A 1 97 ? 12.516 9.651 -8.172 1.00 75.12 97 ASP A C 1
ATOM 730 O O . ASP A 1 97 ? 13.072 8.866 -7.410 1.00 75.12 97 ASP A O 1
ATOM 734 N N . SER A 1 98 ? 11.203 9.582 -8.393 1.00 81.69 98 SER A N 1
ATOM 735 C CA . SER A 1 98 ? 10.342 8.504 -7.880 1.00 81.69 98 SER A CA 1
ATOM 736 C C . SER A 1 98 ? 9.596 7.827 -9.025 1.00 81.69 98 SER A C 1
ATOM 738 O O . SER A 1 98 ? 9.223 8.477 -9.998 1.00 81.69 98 SER A O 1
ATOM 740 N N . VAL A 1 99 ? 9.363 6.521 -8.906 1.00 78.69 99 VAL A N 1
ATOM 741 C CA . VAL A 1 99 ? 8.685 5.710 -9.924 1.00 78.69 99 VAL A CA 1
ATOM 742 C C . VAL A 1 99 ? 7.366 5.197 -9.365 1.00 78.69 99 VAL A C 1
ATOM 744 O O . VAL A 1 99 ? 7.338 4.564 -8.313 1.00 78.69 99 VAL A O 1
ATOM 747 N N . SER A 1 100 ? 6.279 5.442 -10.093 1.00 82.88 100 SER A N 1
ATOM 748 C CA . SER A 1 100 ? 4.962 4.870 -9.816 1.00 82.88 100 SER A CA 1
ATOM 749 C C . SER A 1 100 ? 4.57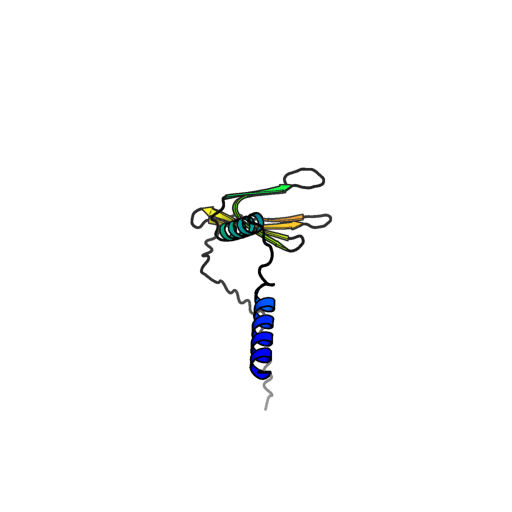4 3.930 -10.952 1.00 82.88 100 SER A C 1
ATOM 751 O O . SER A 1 100 ? 4.602 4.316 -12.119 1.00 82.88 100 SER A O 1
ATOM 753 N N . ILE A 1 101 ? 4.220 2.693 -10.619 1.00 82.69 101 ILE A N 1
ATOM 754 C CA . ILE A 1 101 ? 3.720 1.688 -11.555 1.00 82.69 101 ILE A CA 1
ATOM 755 C C . ILE A 1 101 ? 2.278 1.410 -11.158 1.00 82.69 101 ILE A C 1
ATOM 757 O O . ILE A 1 101 ? 2.018 0.852 -10.095 1.00 82.69 101 ILE A O 1
ATOM 761 N N . THR A 1 102 ? 1.344 1.814 -12.009 1.00 80.25 102 THR A N 1
ATOM 762 C CA . THR A 1 102 ? -0.092 1.624 -11.792 1.00 80.25 102 THR A CA 1
ATOM 763 C C . THR A 1 102 ? -0.627 0.640 -12.818 1.00 80.25 102 THR A C 1
ATOM 765 O O . THR A 1 102 ? -0.359 0.773 -14.010 1.00 80.25 102 THR A O 1
ATOM 768 N N . GLN A 1 103 ? -1.387 -0.352 -12.365 1.00 79.12 103 GLN A N 1
ATOM 769 C CA . GLN A 1 103 ? -2.130 -1.218 -13.269 1.00 79.12 103 GLN A CA 1
ATOM 770 C C . GLN A 1 103 ? -3.326 -0.450 -13.855 1.00 79.12 103 GLN A C 1
ATOM 772 O O . GLN A 1 103 ? -4.209 -0.022 -13.113 1.00 79.12 103 GLN A O 1
ATOM 777 N N . GLU A 1 104 ? -3.357 -0.290 -15.181 1.00 73.19 104 GLU A N 1
ATOM 778 C CA . GLU A 1 104 ? -4.393 0.495 -15.869 1.00 73.19 104 GLU A CA 1
ATOM 779 C C . GLU A 1 104 ? -5.777 -0.154 -15.786 1.00 73.19 104 GLU A C 1
ATOM 781 O O . GLU A 1 104 ? -6.715 0.426 -15.240 1.00 73.19 104 GLU A O 1
ATOM 786 N N . GLN A 1 105 ? -5.907 -1.370 -16.317 1.00 72.88 105 GLN A N 1
ATOM 787 C CA . GLN A 1 105 ? -7.157 -2.121 -16.306 1.00 72.88 105 GLN A CA 1
ATOM 788 C C . GLN A 1 105 ? -7.040 -3.327 -15.371 1.00 72.88 105 GLN A C 1
ATOM 790 O O . GLN A 1 105 ? -5.986 -3.977 -15.323 1.00 72.88 105 GLN A O 1
ATOM 795 N N . PRO A 1 106 ? -8.102 -3.653 -14.616 1.00 66.38 106 PRO A N 1
ATOM 796 C CA . PRO A 1 106 ? -8.158 -4.904 -13.882 1.00 66.38 106 PRO A CA 1
ATOM 797 C C . PRO A 1 106 ? -8.047 -6.061 -14.877 1.00 66.38 106 PRO A C 1
ATOM 799 O O . PRO A 1 106 ? -8.760 -6.117 -15.876 1.00 66.38 106 PRO A O 1
ATOM 802 N N . ILE A 1 107 ? -7.117 -6.968 -14.613 1.00 71.44 107 ILE A N 1
ATOM 803 C CA . ILE A 1 107 ? -7.030 -8.246 -15.314 1.00 71.44 107 ILE A CA 1
ATOM 804 C C . ILE A 1 107 ? -7.611 -9.316 -14.396 1.00 71.44 107 ILE A C 1
ATOM 806 O O . ILE A 1 107 ? -7.454 -9.216 -13.181 1.00 71.44 107 ILE A O 1
ATOM 810 N N . ASP A 1 108 ? -8.265 -10.330 -14.964 1.00 64.88 108 ASP A N 1
ATOM 811 C CA . ASP A 1 108 ? -8.745 -11.475 -14.188 1.00 64.88 108 ASP A CA 1
ATOM 812 C C . ASP A 1 108 ? -7.536 -12.234 -13.619 1.00 64.88 108 ASP A C 1
ATOM 814 O O . ASP A 1 108 ? -6.802 -12.944 -14.321 1.00 64.88 108 ASP A O 1
ATOM 818 N N . VAL A 1 109 ? -7.272 -11.984 -12.340 1.00 63.47 109 VAL A N 1
ATOM 819 C CA . VAL A 1 109 ? -6.255 -12.658 -11.544 1.00 63.47 109 VAL A CA 1
ATOM 820 C C . VAL A 1 109 ? -6.968 -13.374 -10.414 1.00 63.47 109 VAL A C 1
ATOM 822 O O . VAL A 1 109 ? -7.272 -12.810 -9.368 1.00 63.47 109 VAL A O 1
ATOM 825 N N . SER A 1 110 ? -7.248 -14.656 -10.626 1.00 60.69 110 SER A N 1
ATOM 826 C CA . SER A 1 110 ? -7.731 -15.502 -9.545 1.00 60.69 110 SER A CA 1
ATOM 827 C C . SER A 1 110 ? -6.650 -15.628 -8.470 1.00 60.69 110 SER A C 1
ATOM 829 O O . SER A 1 110 ? -5.532 -16.060 -8.755 1.00 60.69 110 SER A O 1
ATOM 831 N N . VAL A 1 111 ? -7.014 -15.340 -7.218 1.00 62.16 111 VAL A N 1
ATOM 832 C CA . VAL A 1 111 ? -6.158 -15.519 -6.027 1.00 62.16 111 VAL A CA 1
ATOM 833 C C . VAL A 1 111 ? -5.665 -16.972 -5.878 1.00 62.16 111 VAL A C 1
ATOM 835 O O . VAL A 1 111 ? -4.674 -17.235 -5.204 1.00 62.16 111 VAL A O 1
ATOM 838 N N . TYR A 1 112 ? -6.336 -17.924 -6.533 1.00 52.62 112 TYR A N 1
ATOM 839 C CA . TYR A 1 112 ? -6.059 -19.359 -6.443 1.00 52.62 112 TYR A CA 1
ATOM 840 C C . TYR A 1 112 ? -5.268 -19.927 -7.631 1.00 52.62 112 TYR A C 1
ATOM 842 O O . TYR A 1 112 ? -4.918 -21.106 -7.608 1.00 52.62 112 TYR A O 1
ATOM 850 N N . HIS A 1 113 ? -4.982 -19.135 -8.671 1.00 48.97 113 HIS A N 1
ATOM 851 C CA . HIS A 1 113 ? -4.297 -19.629 -9.870 1.00 48.97 113 HIS A CA 1
ATOM 852 C C . HIS A 1 113 ? -2.843 -19.147 -9.929 1.00 48.97 113 HIS A C 1
ATOM 854 O O . HIS A 1 113 ? -2.560 -17.967 -10.119 1.00 48.97 113 HIS A O 1
ATOM 860 N N . THR A 1 114 ? -1.893 -20.080 -9.836 1.00 39.91 114 THR A N 1
ATOM 861 C CA . THR A 1 114 ? -0.468 -19.799 -10.056 1.00 39.91 114 THR A CA 1
ATOM 862 C C . THR A 1 114 ? -0.156 -19.752 -11.552 1.00 39.91 114 THR A C 1
ATOM 864 O O . THR A 1 114 ? -0.342 -20.738 -12.265 1.00 39.91 114 THR A O 1
ATOM 867 N N . ARG A 1 115 ? 0.381 -18.628 -12.040 1.00 43.72 115 ARG A N 1
ATOM 868 C CA . ARG A 1 115 ? 0.911 -18.507 -13.408 1.00 43.72 115 ARG A CA 1
ATOM 869 C C . ARG A 1 115 ? 2.435 -18.630 -13.388 1.00 43.72 115 ARG A C 1
ATOM 871 O O . ARG A 1 115 ? 3.126 -17.676 -13.048 1.00 43.72 115 ARG A O 1
ATOM 878 N N . VAL A 1 116 ? 2.962 -19.788 -13.787 1.00 45.69 116 VAL A N 1
ATOM 879 C CA . VAL A 1 116 ? 4.404 -19.982 -14.012 1.00 45.69 116 VAL A CA 1
ATOM 880 C C . VAL A 1 116 ? 4.713 -19.690 -15.481 1.00 45.69 116 VAL A C 1
ATOM 882 O O . VAL A 1 116 ? 4.234 -20.397 -16.365 1.00 45.69 116 VAL A O 1
ATOM 885 N N . ILE A 1 117 ? 5.502 -18.648 -15.757 1.00 52.88 117 ILE A N 1
ATOM 886 C CA . ILE A 1 117 ? 5.979 -18.335 -17.113 1.00 52.88 117 ILE A CA 1
ATOM 887 C C . ILE A 1 117 ? 7.432 -18.800 -17.226 1.00 52.88 117 ILE A C 1
ATOM 889 O O . ILE A 1 117 ? 8.343 -18.130 -16.746 1.00 52.88 117 ILE A O 1
ATOM 893 N N . LEU A 1 118 ? 7.652 -19.941 -17.880 1.00 44.88 118 LEU A N 1
ATOM 894 C CA . LEU A 1 118 ? 8.987 -20.401 -18.261 1.00 44.88 118 LEU A CA 1
ATOM 895 C C . LEU A 1 118 ? 9.328 -19.819 -19.638 1.00 44.88 118 LEU A C 1
ATOM 897 O O . LEU A 1 118 ? 8.676 -20.148 -20.627 1.00 44.88 118 LEU A O 1
ATOM 901 N N . LYS A 1 119 ? 10.343 -18.950 -19.712 1.00 45.47 119 LYS A N 1
ATOM 902 C CA . LYS A 1 119 ? 10.907 -18.457 -20.979 1.00 45.47 119 LYS A CA 1
ATOM 903 C C . LYS A 1 119 ? 12.271 -19.117 -21.228 1.00 45.47 119 LYS A C 1
ATOM 905 O O . LYS A 1 119 ? 13.281 -18.534 -20.840 1.00 45.47 119 LYS A O 1
ATOM 910 N N . PRO A 1 120 ? 12.344 -20.313 -21.837 1.00 54.34 120 PRO A N 1
ATOM 911 C CA . PRO A 1 120 ? 13.626 -20.890 -22.214 1.00 54.34 120 PRO A CA 1
ATOM 912 C C . PRO A 1 120 ? 14.203 -20.091 -23.389 1.00 54.34 120 PRO A C 1
ATOM 914 O O . PRO A 1 120 ? 13.755 -20.218 -24.525 1.00 54.34 120 PRO A O 1
ATOM 917 N N . GLN A 1 121 ? 15.188 -19.240 -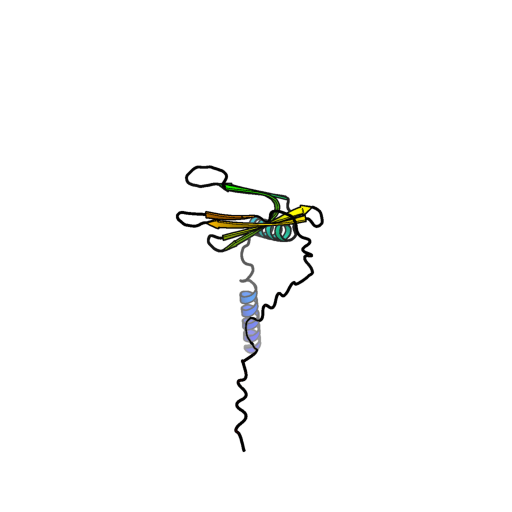23.118 1.00 59.84 121 GLN A N 1
ATOM 918 C CA . GLN A 1 121 ? 16.111 -18.778 -24.149 1.00 59.84 121 GLN A CA 1
ATOM 919 C C . GLN A 1 121 ? 17.295 -19.752 -24.119 1.00 59.84 121 GLN A C 1
ATOM 921 O O . GLN A 1 121 ? 18.020 -19.810 -23.129 1.00 59.84 121 GLN A O 1
ATOM 926 N N . SER A 1 122 ? 17.445 -20.531 -25.193 1.00 55.91 122 SER A N 1
ATOM 927 C CA . SER A 1 122 ? 18.687 -21.237 -25.547 1.00 55.91 122 SER A CA 1
ATOM 928 C C . SER A 1 122 ? 19.049 -22.487 -24.721 1.00 55.91 122 SER A C 1
ATOM 930 O O . SER A 1 122 ? 20.007 -22.488 -23.958 1.00 55.91 122 SER A O 1
ATOM 932 N N . ILE A 1 123 ? 18.350 -23.607 -24.949 1.00 54.75 123 ILE A N 1
ATOM 933 C CA . ILE A 1 123 ? 18.913 -24.961 -24.724 1.00 54.75 123 ILE A CA 1
ATOM 934 C C . ILE A 1 123 ? 18.675 -25.823 -25.973 1.00 54.75 123 ILE A C 1
ATOM 936 O O . ILE A 1 123 ? 18.201 -26.952 -25.907 1.00 54.75 123 ILE A O 1
ATOM 940 N N . LEU A 1 124 ? 18.954 -25.270 -27.150 1.00 58.91 124 LEU A N 1
ATOM 941 C CA . LEU A 1 124 ? 19.240 -26.084 -28.325 1.00 58.91 124 LEU A CA 1
ATOM 942 C C . LEU A 1 124 ? 20.676 -25.743 -28.716 1.00 58.91 124 LEU A C 1
ATOM 944 O O . LEU A 1 124 ? 20.886 -24.683 -29.302 1.00 58.91 124 LEU A O 1
ATOM 948 N N . PRO A 1 125 ? 21.677 -26.543 -28.307 1.00 60.38 125 PRO A N 1
ATOM 949 C CA . PRO A 1 125 ? 23.006 -26.392 -28.871 1.00 60.38 125 PRO A CA 1
ATOM 950 C C . PRO A 1 125 ? 22.903 -26.631 -30.381 1.00 60.38 125 PRO A C 1
ATOM 952 O O . PRO A 1 125 ? 22.316 -27.623 -30.818 1.00 60.38 125 PRO A O 1
ATOM 955 N N . GLU A 1 126 ? 23.425 -25.700 -31.174 1.00 64.75 126 GLU A N 1
ATOM 956 C CA . GLU A 1 126 ? 23.631 -25.928 -32.601 1.00 64.75 126 GLU A CA 1
ATOM 957 C C . GLU A 1 126 ? 24.635 -27.079 -32.739 1.00 64.75 126 GLU A C 1
ATOM 959 O O . GLU A 1 126 ? 25.774 -26.986 -32.281 1.00 64.75 126 G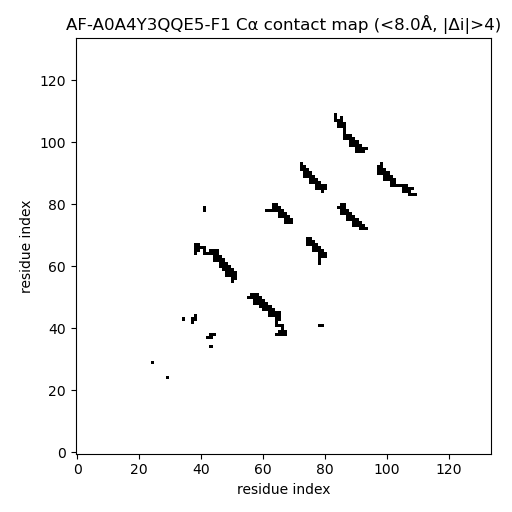LU A O 1
ATOM 964 N N . PHE A 1 127 ? 24.189 -28.203 -33.299 1.00 64.44 127 PHE A N 1
ATOM 965 C CA . PHE A 1 127 ? 25.076 -29.300 -33.664 1.00 64.44 127 PHE A CA 1
ATOM 966 C C . PHE A 1 127 ? 25.547 -29.058 -35.091 1.00 64.44 127 PHE A C 1
ATOM 968 O O . PHE A 1 127 ? 24.741 -29.132 -36.019 1.00 64.44 127 PHE A O 1
ATOM 975 N N . ASP A 1 128 ? 26.838 -28.793 -35.257 1.00 65.44 128 ASP A N 1
ATOM 976 C CA . ASP A 1 128 ? 27.460 -28.826 -36.574 1.00 65.44 128 ASP A CA 1
ATOM 977 C C . ASP A 1 128 ? 27.851 -30.276 -36.890 1.00 65.44 128 ASP A C 1
ATOM 979 O O . ASP A 1 128 ? 28.592 -30.927 -36.147 1.00 65.44 128 ASP A O 1
ATOM 983 N N . LEU A 1 129 ? 27.254 -30.824 -37.945 1.00 67.62 129 LEU A N 1
ATOM 984 C CA . LEU A 1 129 ? 27.429 -32.208 -38.375 1.00 67.62 129 LEU A CA 1
ATOM 985 C C . LEU A 1 129 ? 28.422 -32.223 -39.538 1.00 67.62 129 LEU A C 1
ATOM 987 O O . LEU A 1 129 ? 28.036 -32.165 -40.704 1.00 67.62 129 LEU A O 1
ATOM 991 N N . GLU A 1 130 ? 29.711 -32.345 -39.227 1.00 67.69 130 GLU A N 1
ATOM 992 C CA . GLU A 1 130 ? 30.725 -32.616 -40.245 1.00 67.69 130 GLU A CA 1
ATOM 993 C C . GLU A 1 130 ? 30.755 -34.113 -40.574 1.00 67.69 130 GLU A C 1
ATOM 995 O O . GLU A 1 130 ? 31.312 -34.944 -39.854 1.00 67.69 130 GLU A O 1
ATOM 1000 N N . VAL A 1 131 ? 30.144 -34.474 -41.702 1.00 69.12 131 VAL A N 1
ATOM 1001 C CA . VAL A 1 131 ? 30.287 -35.808 -42.294 1.00 69.12 131 VAL A CA 1
ATOM 1002 C C . VAL A 1 131 ? 31.610 -35.864 -43.056 1.00 69.12 131 VAL A C 1
ATOM 1004 O O . VAL A 1 131 ? 31.747 -35.295 -44.141 1.00 69.12 131 VAL A O 1
ATOM 1007 N N . GLY A 1 132 ? 32.597 -36.558 -42.488 1.00 60.31 132 GLY A N 1
ATOM 1008 C CA . GLY A 1 132 ? 33.844 -36.870 -43.182 1.00 60.31 132 GLY A CA 1
ATOM 1009 C C . GLY A 1 132 ? 33.574 -37.711 -4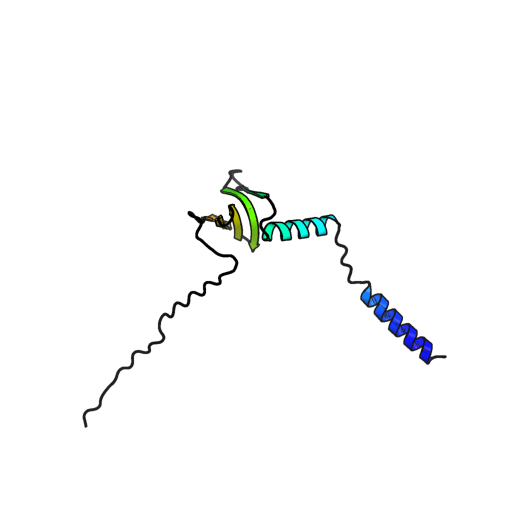4.434 1.00 60.31 132 GLY A C 1
ATOM 1010 O O . GLY A 1 132 ? 32.872 -38.722 -44.368 1.00 60.31 132 GLY A O 1
ATOM 1011 N N . LYS A 1 133 ? 34.120 -37.295 -45.583 1.00 54.88 133 LYS A N 1
ATOM 1012 C CA . LYS A 1 133 ? 34.114 -38.112 -46.805 1.00 54.88 133 LYS A CA 1
ATOM 1013 C C . LYS A 1 133 ? 35.023 -39.325 -46.586 1.00 54.88 133 LYS A C 1
ATOM 1015 O O . LYS A 1 133 ? 36.195 -39.142 -46.264 1.00 54.88 133 LYS A O 1
ATOM 1020 N N . GLN A 1 134 ? 34.457 -40.523 -46.732 1.00 51.72 134 GLN A N 1
ATOM 1021 C CA . GLN A 1 134 ? 35.203 -41.783 -46.819 1.00 51.72 134 GLN A CA 1
ATOM 1022 C C . GLN A 1 134 ? 35.985 -41.866 -48.130 1.00 51.72 134 GLN A C 1
ATOM 1024 O O . GLN A 1 134 ? 35.459 -41.366 -49.153 1.00 51.72 134 GLN A O 1
#

pLDDT: mean 75.4, std 16.62, range [39.91, 95.06]

InterPro domains:
  IPR058243 Mycobacterium phage, VG64 [PF25682] (7-129)

Sequence (134 aa):
MKTRTRIAATLAALAVLGGGLAACSTDADTASRNIATAAEQFEVQRTIVGINGITGETTFFAEGRCSFESEGRRFDVTCRYGPDEYRKHVFIMGDQDSVSITQEQPIDVSVYHTRVILKPQSILPEFDLEVGKQ

Solvent-accessible surface area (backbone atoms only — not comparable to full-atom values): 8492 Å² total; per-residue (Å²): 116,75,67,62,56,54,54,53,54,52,54,53,51,54,54,61,65,64,65,73,71,73,69,91,68,52,73,65,54,52,52,51,53,50,52,51,55,36,14,67,71,50,72,35,80,44,76,47,74,40,62,39,90,85,81,68,45,79,78,41,78,49,73,29,18,36,29,79,46,76,58,95,53,34,37,44,35,41,31,41,79,50,100,75,34,45,39,50,36,36,42,35,62,53,97,88,56,70,49,76,49,70,53,86,68,66,55,93,70,59,96,86,63,88,85,85,84,84,81,88,80,82,90,70,80,85,78,82,83,83,79,78,85,128

Secondary structure (DSSP, 8-state):
-HHHHHHHHHHHHHHHHHGGG-----HHHHHHHHHHHHHHTT-SEEEEEEE-TTT--EEEEEEEEEEEEEETTEEEEEEEEETTEEEEEEEEE-SS-EEEEE--S-----TT----------------------

Nearest PDB structures (foldseek):
  5hog-assembly1_A  TM=5.842E-01  e=4.552E-01  Saccharomyces cerevisiae
  4c8s-assembly1_B  TM=5.308E-01  e=8.051E-01  Saccharomyces cerevisiae
  7zb0-assembly3_C  TM=5.910E-01  e=2.823E+00  Omphalotus olearius
  1wv4-assembly1_B  TM=5.422E-01  e=1.271E+00  Escherichia coli
  7zb0-assembly1_A  TM=5.036E-01  e=2.989E+00  Omphalotus olearius

Mean predicted aligned error: 14.74 Å